Protein AF-A0A954QIZ9-F1 (afdb_monomer_lite)

Sequence (94 aa):
MDGKTQQAPLCRTVEHDQADMVALAQRKLQSHPQFHWHCQTIHIDLEGELLVLTGQLPSFYLKQLAQEALRGITPTVINRIDVVSCDGLSSTRQ

Secondary structure (DSSP, 8-state):
-----------------HHHHHHHHHHHHHTSGGGTTTGGGEEEEEETTEEEEEEEES-HHHHHHHHHHHHTT-S-EEEEEEE--TTS------

Foldseek 3Di:
DDDDDDDDDDPPPPPDDQVVLQVVLLVLLCPDPVCVPPSVQWDWGDDPQAIEIEGEAQDPVVLVVSVVSCCVSHVHYHRHYFHDHPVRDGDDDD

pLDDT: mean 75.22, std 16.12, range [42.06, 91.75]

Structure (mmCIF, N/CA/C/O backbone):
data_AF-A0A954QIZ9-F1
#
_entry.id   AF-A0A954QIZ9-F1
#
loop_
_atom_site.group_PDB
_atom_site.id
_atom_site.type_symbol
_atom_site.label_atom_id
_atom_site.label_alt_id
_atom_site.label_comp_id
_atom_site.label_asym_id
_atom_site.label_entity_id
_atom_site.label_seq_id
_atom_site.pdbx_PDB_ins_code
_atom_site.Cartn_x
_atom_site.Cartn_y
_atom_site.Cartn_z
_atom_site.occupancy
_atom_site.B_iso_or_equiv
_atom_site.auth_seq_id
_atom_site.auth_comp_id
_atom_site.auth_asym_id
_atom_site.auth_atom_id
_atom_site.pdbx_PDB_model_num
ATOM 1 N N . MET A 1 1 ? 5.158 10.620 50.960 1.00 47.69 1 MET A N 1
ATOM 2 C CA . MET A 1 1 ? 5.760 9.719 49.946 1.00 47.69 1 MET A CA 1
ATOM 3 C C . MET A 1 1 ? 4.635 9.386 48.996 1.00 47.69 1 MET A C 1
ATOM 5 O O . MET A 1 1 ? 3.945 8.391 49.163 1.00 47.69 1 MET A O 1
ATOM 9 N N . ASP A 1 2 ? 4.370 10.317 48.092 1.00 45.50 2 ASP A N 1
ATOM 10 C CA . ASP A 1 2 ? 3.106 10.395 47.375 1.00 45.50 2 ASP A CA 1
ATOM 11 C C . ASP A 1 2 ? 3.312 9.807 45.985 1.00 45.50 2 ASP A C 1
ATOM 13 O O . ASP A 1 2 ? 4.006 10.376 45.138 1.00 45.50 2 ASP A O 1
ATOM 17 N N . GLY A 1 3 ? 2.764 8.606 45.796 1.00 46.94 3 GLY A N 1
ATOM 18 C CA . GLY A 1 3 ? 2.777 7.880 44.536 1.00 46.94 3 GLY A CA 1
ATOM 19 C C . GLY A 1 3 ? 1.986 8.642 43.481 1.00 46.94 3 GLY A C 1
ATOM 20 O O . GLY A 1 3 ? 0.760 8.590 43.446 1.00 46.94 3 GLY A O 1
ATOM 21 N N . LYS A 1 4 ? 2.694 9.361 42.609 1.00 47.97 4 LYS A N 1
ATOM 22 C CA . LYS A 1 4 ? 2.125 9.928 41.386 1.00 47.97 4 LYS A CA 1
ATOM 23 C C . LYS A 1 4 ? 1.961 8.808 40.364 1.00 47.97 4 LYS A C 1
ATOM 25 O O . LYS A 1 4 ? 2.911 8.440 39.678 1.00 47.97 4 LYS A O 1
ATOM 30 N N . THR A 1 5 ? 0.746 8.279 40.284 1.00 49.47 5 THR A N 1
ATOM 31 C CA . THR A 1 5 ? 0.273 7.436 39.185 1.00 49.47 5 THR A CA 1
ATOM 32 C C . THR A 1 5 ? 0.514 8.164 37.865 1.00 49.47 5 THR A C 1
ATOM 34 O O . THR A 1 5 ? -0.077 9.209 37.596 1.00 49.47 5 THR A O 1
ATOM 37 N N . GLN A 1 6 ? 1.427 7.626 37.059 1.00 48.38 6 GLN A N 1
ATOM 38 C CA . GLN A 1 6 ? 1.674 8.076 35.698 1.00 48.38 6 GLN A CA 1
ATOM 39 C C . GLN A 1 6 ? 0.472 7.676 34.844 1.00 48.38 6 GLN A C 1
ATOM 41 O O . GLN A 1 6 ? 0.262 6.504 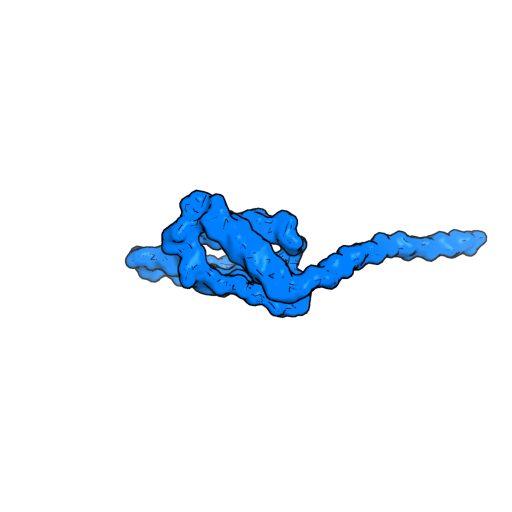34.541 1.00 48.38 6 GLN A O 1
ATOM 46 N N . GLN A 1 7 ? -0.346 8.659 34.491 1.00 47.16 7 GLN A N 1
ATOM 47 C CA . GLN A 1 7 ? -1.408 8.496 33.513 1.00 47.16 7 GLN A CA 1
ATOM 48 C C . GLN A 1 7 ? -0.750 8.519 32.127 1.00 47.16 7 GLN A C 1
ATOM 50 O O . GLN A 1 7 ? -0.349 9.572 31.633 1.00 47.16 7 GLN A O 1
ATOM 55 N N . ALA A 1 8 ? -0.553 7.336 31.545 1.00 49.84 8 ALA A N 1
ATOM 56 C CA . ALA A 1 8 ? -0.121 7.194 30.161 1.00 49.84 8 ALA A CA 1
ATOM 57 C C . ALA A 1 8 ? -1.220 7.741 29.227 1.00 49.84 8 ALA A C 1
ATOM 59 O O . ALA A 1 8 ? -2.408 7.560 29.520 1.00 49.84 8 ALA A O 1
ATOM 60 N N . PRO A 1 9 ? -0.871 8.420 28.121 1.00 45.97 9 PRO A N 1
ATOM 61 C CA . PRO A 1 9 ? -1.865 8.914 27.184 1.00 45.97 9 PRO A CA 1
ATOM 62 C C . PRO A 1 9 ? -2.582 7.721 26.548 1.00 45.97 9 PRO A C 1
ATOM 64 O O . PRO A 1 9 ? -1.966 6.890 25.885 1.00 45.97 9 PRO A O 1
ATOM 67 N N . LEU A 1 10 ? -3.896 7.645 26.766 1.00 48.38 10 LEU A N 1
ATOM 68 C CA . LEU A 1 10 ? -4.808 6.824 25.980 1.00 48.38 10 LEU A CA 1
ATOM 69 C C . LEU A 1 10 ? -4.674 7.279 24.525 1.00 48.38 10 LEU A C 1
ATOM 71 O O . LEU A 1 10 ? -5.235 8.309 24.140 1.00 48.38 10 LEU A O 1
ATOM 75 N N . CYS A 1 11 ? -3.889 6.547 23.733 1.00 42.06 11 CYS A N 1
ATOM 76 C CA . CYS A 1 11 ? -3.962 6.620 22.284 1.00 42.06 11 CYS A CA 1
ATOM 77 C C . CYS A 1 11 ? -5.432 6.403 21.929 1.00 42.06 11 CYS A C 1
ATOM 79 O O . CYS A 1 11 ? -5.967 5.315 22.121 1.00 42.06 11 CYS A O 1
ATOM 81 N N . ARG A 1 12 ? -6.118 7.472 21.515 1.00 43.06 12 ARG A N 1
ATOM 82 C CA . ARG A 1 12 ? -7.463 7.369 20.960 1.00 43.06 12 ARG A CA 1
ATOM 83 C C . ARG A 1 12 ? -7.326 6.528 19.702 1.00 43.06 12 ARG A C 1
ATOM 85 O O . ARG A 1 12 ? -6.909 7.058 18.673 1.00 43.06 12 ARG A O 1
ATOM 92 N N . THR A 1 13 ? -7.641 5.241 19.787 1.00 48.94 13 THR A N 1
ATOM 93 C CA . THR A 1 13 ? -7.934 4.474 18.589 1.00 48.94 13 THR A CA 1
ATOM 94 C C . THR A 1 13 ? -9.193 5.092 18.014 1.00 48.94 13 THR A C 1
ATOM 96 O O . THR A 1 13 ? -10.291 4.961 18.546 1.00 48.94 13 THR A O 1
ATOM 99 N N . VAL A 1 14 ? -9.004 5.883 16.971 1.00 57.53 14 VAL A N 1
ATOM 100 C CA . VAL A 1 14 ? -10.085 6.285 16.093 1.00 57.53 14 VAL A CA 1
ATOM 101 C C . VAL A 1 14 ? -10.554 5.015 15.393 1.00 57.53 14 VAL A C 1
ATOM 103 O O . VAL A 1 14 ? -9.874 4.531 14.491 1.00 57.53 14 VAL A O 1
ATOM 106 N N . GLU A 1 15 ? -11.668 4.457 15.868 1.00 56.00 15 GLU A N 1
ATOM 107 C CA . GLU A 1 15 ? -12.392 3.348 15.243 1.00 56.00 15 GLU A CA 1
ATOM 108 C C . GLU A 1 15 ? -12.894 3.818 13.869 1.00 56.00 15 GLU A C 1
ATOM 110 O O . GLU A 1 15 ? -14.025 4.271 13.715 1.00 56.00 15 GLU A O 1
ATOM 115 N N . HIS A 1 16 ? -12.006 3.827 12.875 1.00 63.78 16 HIS A N 1
ATOM 116 C CA . HIS A 1 16 ? -12.398 4.047 11.493 1.00 63.78 16 HIS A CA 1
ATOM 117 C C . HIS A 1 16 ? -12.970 2.747 10.952 1.00 63.78 16 HIS A C 1
ATOM 119 O O . HIS A 1 16 ? -12.403 1.673 11.167 1.00 63.78 16 HIS A O 1
ATOM 125 N N . ASP A 1 17 ? -14.087 2.860 10.237 1.00 76.94 17 ASP A N 1
ATOM 126 C CA . ASP A 1 17 ? -14.682 1.728 9.551 1.00 76.94 17 ASP A CA 1
ATOM 127 C C . ASP A 1 17 ? -13.657 1.114 8.587 1.00 76.94 17 ASP A C 1
ATOM 129 O O . ASP A 1 17 ? -12.928 1.815 7.874 1.00 76.94 17 ASP A O 1
ATOM 133 N N . GLN A 1 18 ? -13.577 -0.215 8.590 1.00 75.19 18 GLN A N 1
ATOM 134 C CA . GLN A 1 18 ? -12.625 -0.954 7.771 1.00 75.19 18 GLN A CA 1
ATOM 135 C C . GLN A 1 18 ? -12.724 -0.570 6.290 1.00 75.19 18 GLN A C 1
ATOM 137 O O . GLN A 1 18 ? -11.696 -0.413 5.622 1.00 75.19 18 GLN A O 1
ATOM 142 N N . ALA A 1 19 ? -13.946 -0.390 5.779 1.00 78.31 19 ALA A N 1
ATOM 143 C CA . ALA A 1 19 ? -14.159 -0.020 4.390 1.00 78.31 19 ALA A CA 1
ATOM 144 C C . ALA A 1 19 ? -13.622 1.390 4.099 1.00 78.31 19 ALA A C 1
ATOM 146 O O . ALA A 1 19 ? -13.017 1.607 3.046 1.00 78.31 19 ALA A O 1
ATOM 147 N N . ASP A 1 20 ? -13.758 2.320 5.047 1.00 85.50 20 ASP A N 1
ATOM 148 C CA . ASP A 1 20 ? -13.265 3.692 4.911 1.00 85.50 20 ASP A CA 1
ATOM 149 C C . ASP A 1 20 ? -11.734 3.747 4.876 1.00 85.50 20 ASP A C 1
ATOM 151 O O . ASP A 1 20 ? -11.155 4.448 4.040 1.00 85.50 20 ASP A O 1
ATOM 155 N N . MET A 1 21 ? -11.053 2.975 5.732 1.00 84.50 21 MET A N 1
ATOM 156 C CA . MET A 1 21 ? -9.585 2.927 5.750 1.00 84.50 21 MET A CA 1
ATOM 157 C C . MET A 1 21 ? -9.007 2.336 4.466 1.00 84.50 21 MET A C 1
ATOM 159 O O . MET A 1 21 ? -8.057 2.888 3.898 1.00 84.50 21 MET A O 1
ATOM 163 N N . VAL A 1 22 ? -9.585 1.230 3.991 1.00 88.12 22 VAL A N 1
ATOM 164 C CA . VAL A 1 22 ? -9.163 0.588 2.742 1.00 88.12 22 VAL A CA 1
ATOM 165 C C . VAL A 1 22 ? -9.415 1.523 1.560 1.00 88.12 22 VAL A C 1
ATOM 167 O O . VAL A 1 22 ? -8.506 1.750 0.760 1.00 88.12 22 VAL A O 1
ATOM 170 N N . ALA A 1 23 ? -10.596 2.144 1.478 1.00 87.88 23 ALA A N 1
ATOM 171 C CA . ALA A 1 23 ? -10.922 3.089 0.413 1.00 87.88 23 ALA A CA 1
ATOM 172 C C . ALA A 1 23 ? -9.996 4.317 0.421 1.00 87.88 23 ALA A C 1
ATOM 174 O O . ALA A 1 23 ? -9.562 4.782 -0.638 1.00 87.88 23 ALA A O 1
ATOM 175 N N . LEU A 1 24 ? -9.647 4.835 1.604 1.00 88.81 24 LEU A N 1
ATOM 176 C CA . LEU A 1 24 ? -8.709 5.946 1.748 1.00 88.81 24 LEU A CA 1
ATOM 177 C C . LEU A 1 24 ? -7.302 5.562 1.272 1.00 88.81 24 LEU A C 1
ATOM 179 O O . LEU A 1 24 ? -6.682 6.314 0.515 1.00 88.81 24 LEU A O 1
ATOM 183 N N . ALA A 1 25 ? -6.813 4.387 1.672 1.00 88.62 25 ALA A N 1
ATOM 184 C CA . ALA A 1 25 ? -5.517 3.868 1.251 1.00 88.62 25 ALA A CA 1
ATOM 185 C C . ALA A 1 25 ? -5.456 3.651 -0.268 1.00 88.62 25 ALA A C 1
ATOM 187 O O . ALA A 1 25 ? -4.508 4.098 -0.922 1.00 88.62 25 ALA A O 1
ATOM 188 N N . GLN A 1 26 ? -6.501 3.054 -0.846 1.00 89.06 26 GLN A N 1
ATOM 189 C CA . GLN A 1 26 ? -6.622 2.850 -2.289 1.00 89.06 26 GLN A CA 1
ATOM 190 C C . GLN A 1 26 ? -6.604 4.179 -3.044 1.00 89.06 26 GLN A C 1
ATOM 192 O O . GLN A 1 26 ? -5.807 4.344 -3.967 1.00 89.06 26 GLN A O 1
ATOM 197 N N . ARG A 1 27 ? -7.413 5.160 -2.622 1.00 88.88 27 ARG A N 1
ATOM 198 C CA . ARG A 1 27 ? -7.434 6.500 -3.231 1.00 88.88 27 ARG A CA 1
ATOM 199 C C . ARG A 1 27 ? -6.069 7.173 -3.177 1.00 88.88 27 ARG A C 1
ATOM 201 O O . ARG A 1 27 ? -5.651 7.790 -4.153 1.00 88.88 27 ARG A O 1
ATOM 208 N N . LYS A 1 28 ? -5.357 7.042 -2.057 1.00 88.62 28 LYS A N 1
ATOM 209 C CA . LYS A 1 28 ? -4.044 7.667 -1.884 1.00 88.62 28 LYS A CA 1
ATOM 210 C C . LYS A 1 28 ? -2.999 7.056 -2.815 1.00 88.62 28 LYS A C 1
ATOM 212 O O . LYS A 1 28 ? -2.278 7.810 -3.466 1.00 88.62 28 LYS A O 1
ATOM 217 N N . LEU A 1 29 ? -2.972 5.729 -2.956 1.00 86.38 29 LEU A N 1
ATOM 218 C CA . LEU A 1 29 ? -2.107 5.071 -3.941 1.00 86.38 29 LEU A CA 1
ATOM 219 C C . LEU A 1 29 ? -2.501 5.434 -5.379 1.00 86.38 29 LEU A C 1
ATOM 221 O O . LEU A 1 29 ? -1.627 5.779 -6.166 1.00 86.38 29 LEU A O 1
ATOM 225 N N . GLN A 1 30 ? -3.794 5.442 -5.712 1.00 86.25 30 GLN A N 1
ATOM 226 C CA . GLN A 1 30 ? -4.282 5.808 -7.051 1.00 86.25 30 GLN A CA 1
ATOM 227 C C . GLN A 1 30 ? -3.941 7.251 -7.435 1.00 86.25 30 GLN A C 1
ATOM 229 O O . GLN A 1 30 ? -3.627 7.522 -8.589 1.00 86.25 30 GLN A O 1
ATOM 234 N N . SER A 1 31 ? -3.962 8.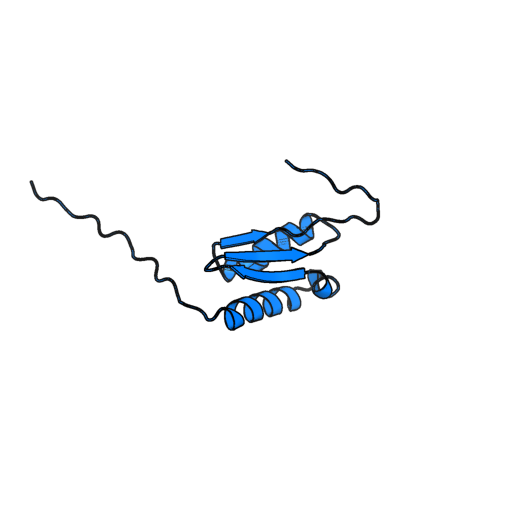175 -6.470 1.00 86.56 31 SER A N 1
ATOM 235 C CA . SER A 1 31 ? -3.582 9.574 -6.695 1.00 86.56 31 SER A CA 1
ATOM 236 C C . SER A 1 31 ? -2.081 9.773 -6.929 1.00 86.56 31 SER A C 1
ATOM 238 O O . SER A 1 31 ? -1.654 10.850 -7.344 1.00 86.56 31 SER A O 1
ATOM 240 N N . HIS A 1 32 ? -1.263 8.758 -6.642 1.00 83.94 32 HIS A N 1
ATOM 241 C CA . HIS A 1 32 ? 0.181 8.876 -6.684 1.00 83.94 32 HIS A CA 1
ATOM 242 C C . HIS A 1 32 ? 0.696 8.574 -8.108 1.00 83.94 32 HIS A C 1
ATOM 244 O O . HIS A 1 32 ? 0.530 7.451 -8.591 1.00 83.94 32 HIS A O 1
ATOM 250 N N . PRO A 1 33 ? 1.389 9.516 -8.786 1.00 82.50 33 PRO A N 1
ATOM 251 C CA . PRO A 1 33 ? 1.728 9.398 -10.213 1.00 82.50 33 PRO A CA 1
ATOM 252 C C . PRO A 1 33 ? 2.487 8.121 -10.590 1.00 82.50 33 PRO A C 1
ATOM 254 O O . PRO A 1 33 ? 2.308 7.569 -11.671 1.00 82.50 33 PRO A O 1
ATOM 257 N N . GLN A 1 34 ? 3.326 7.632 -9.679 1.00 80.50 34 GLN A N 1
ATOM 258 C CA . GLN A 1 34 ? 4.144 6.435 -9.881 1.00 80.50 34 GLN A CA 1
ATOM 259 C C . GLN A 1 34 ? 3.371 5.109 -9.806 1.00 80.50 34 GLN A C 1
ATOM 261 O O . GLN A 1 34 ? 3.903 4.080 -10.213 1.00 80.50 34 GLN A O 1
ATOM 266 N N . PHE A 1 35 ? 2.130 5.116 -9.312 1.00 79.62 35 PHE A N 1
ATOM 267 C CA . PHE A 1 35 ? 1.308 3.911 -9.190 1.00 79.62 35 PHE A CA 1
ATOM 268 C C . PHE A 1 35 ? 0.169 3.838 -10.211 1.00 79.62 35 PHE A C 1
ATOM 270 O O . PHE A 1 35 ? -0.523 2.826 -10.249 1.00 79.62 35 PHE A O 1
ATOM 277 N N . HIS A 1 36 ? 0.011 4.829 -11.096 1.00 73.44 36 HIS A N 1
ATOM 278 C CA . HIS A 1 36 ? -1.060 4.868 -12.107 1.00 73.44 36 HIS A CA 1
ATOM 279 C C . HIS A 1 36 ? -1.219 3.557 -12.905 1.00 73.44 36 HIS A C 1
ATOM 281 O O . HIS A 1 36 ? -2.339 3.147 -13.192 1.00 73.44 36 HIS A O 1
ATOM 287 N N . TRP A 1 37 ? -0.112 2.868 -13.206 1.00 75.38 37 TRP A N 1
ATOM 288 C CA . TRP A 1 37 ? -0.101 1.598 -13.950 1.00 75.38 37 TRP A CA 1
ATOM 289 C C . TRP A 1 37 ? 0.118 0.356 -13.075 1.00 75.38 37 TRP A C 1
ATOM 291 O O . TRP A 1 37 ? 0.079 -0.764 -13.574 1.00 75.38 37 TRP A O 1
ATOM 301 N N . HIS A 1 38 ? 0.345 0.542 -11.774 1.00 73.19 38 HIS A N 1
ATOM 302 C CA . HIS A 1 38 ? 0.684 -0.525 -10.829 1.00 73.19 38 HIS A CA 1
ATOM 303 C C . HIS A 1 38 ? -0.370 -0.724 -9.734 1.00 73.19 38 HIS A C 1
ATOM 305 O O . HIS A 1 38 ? -0.360 -1.743 -9.058 1.00 73.19 38 HIS A O 1
ATOM 311 N N . CYS A 1 39 ? -1.324 0.197 -9.562 1.00 71.12 39 CYS A N 1
ATOM 312 C CA . CYS A 1 39 ? -2.382 0.059 -8.559 1.00 71.12 39 CYS A CA 1
ATOM 313 C C . CYS A 1 39 ? -3.234 -1.201 -8.743 1.00 71.12 39 CYS A C 1
ATOM 315 O O . CYS A 1 39 ? -3.759 -1.710 -7.762 1.00 71.12 39 CYS A O 1
ATOM 317 N N . GLN A 1 40 ? -3.372 -1.707 -9.972 1.00 74.12 40 GLN A N 1
ATOM 318 C CA . GLN A 1 40 ? -4.178 -2.900 -10.255 1.00 74.12 40 GLN A CA 1
ATOM 319 C C . GLN A 1 40 ? -3.589 -4.180 -9.655 1.00 74.12 40 GLN A C 1
ATOM 321 O O . GLN A 1 40 ? -4.323 -5.140 -9.447 1.00 74.12 40 GLN A O 1
ATOM 326 N N . THR A 1 41 ? -2.283 -4.200 -9.379 1.00 82.12 41 THR A N 1
ATOM 327 C CA . THR A 1 41 ? -1.598 -5.359 -8.799 1.00 82.12 41 THR A CA 1
ATOM 328 C C . THR A 1 41 ? -1.433 -5.250 -7.289 1.00 82.12 41 THR A C 1
ATOM 330 O O . THR A 1 41 ? -0.875 -6.170 -6.700 1.00 82.12 41 THR A O 1
ATOM 333 N N . ILE A 1 42 ? -1.882 -4.153 -6.662 1.00 87.38 42 ILE A N 1
ATOM 334 C CA . ILE A 1 42 ? -1.797 -3.933 -5.215 1.00 87.38 42 ILE A CA 1
ATOM 335 C C . ILE A 1 42 ? -3.175 -4.151 -4.595 1.00 87.38 42 ILE A C 1
ATOM 337 O O . ILE A 1 42 ? -4.126 -3.426 -4.883 1.00 87.38 42 ILE A O 1
ATOM 341 N N . HIS A 1 43 ? -3.251 -5.107 -3.679 1.00 89.88 43 HIS A N 1
ATOM 342 C CA . HIS A 1 43 ? -4.411 -5.338 -2.833 1.00 89.88 43 HIS A CA 1
ATOM 343 C C . HIS A 1 43 ? -4.155 -4.745 -1.451 1.00 89.88 43 HIS A C 1
ATOM 345 O O . HIS A 1 43 ? -3.036 -4.791 -0.933 1.00 89.88 43 HIS A O 1
ATOM 351 N N . ILE A 1 44 ? -5.200 -4.162 -0.873 1.00 90.56 44 ILE A N 1
ATOM 352 C CA . ILE A 1 44 ? -5.146 -3.514 0.431 1.00 90.56 44 ILE A CA 1
ATOM 353 C C . ILE A 1 44 ? -6.257 -4.103 1.284 1.00 90.56 44 ILE A C 1
ATOM 355 O O . ILE A 1 44 ? -7.424 -3.985 0.919 1.00 90.56 44 ILE A O 1
ATOM 359 N N . ASP A 1 45 ? -5.872 -4.668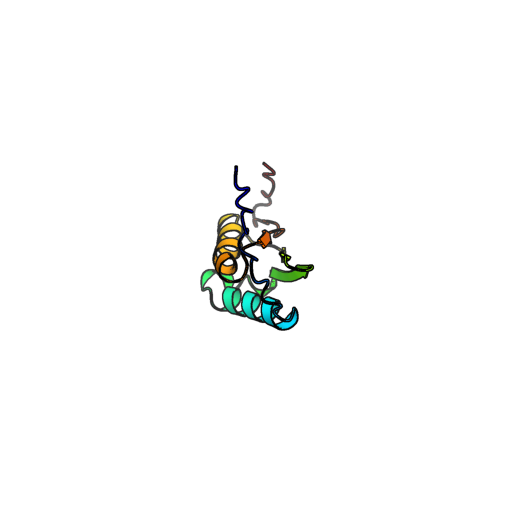 2.419 1.00 89.38 45 ASP A N 1
ATOM 360 C CA . ASP A 1 45 ? -6.774 -5.197 3.433 1.00 89.38 45 ASP A CA 1
ATOM 361 C C . ASP A 1 45 ? -6.510 -4.521 4.779 1.00 89.38 45 ASP A C 1
ATOM 363 O O . ASP A 1 45 ? -5.440 -3.952 5.015 1.00 89.38 45 ASP A O 1
ATOM 367 N N . LEU A 1 46 ? -7.497 -4.583 5.669 1.00 87.69 46 LEU A N 1
ATOM 368 C CA . LEU A 1 46 ? -7.354 -4.165 7.057 1.00 87.69 46 LEU A CA 1
ATOM 369 C C . LEU A 1 46 ? -7.572 -5.383 7.958 1.00 87.69 46 LEU A C 1
ATOM 371 O O . LEU A 1 46 ? -8.655 -5.963 7.978 1.00 87.69 46 LEU A O 1
ATOM 375 N N . GLU A 1 47 ? -6.540 -5.758 8.705 1.00 87.44 47 GLU A N 1
ATOM 376 C CA . GLU A 1 47 ? -6.597 -6.816 9.714 1.00 87.44 47 GLU A CA 1
ATOM 377 C C . GLU A 1 47 ? -6.551 -6.166 11.104 1.00 87.44 47 GLU A C 1
ATOM 379 O O . GLU A 1 47 ? -5.482 -5.833 11.624 1.00 87.44 47 GLU A O 1
ATOM 384 N N . GLY A 1 48 ? -7.722 -5.926 11.700 1.00 83.62 48 GLY A N 1
ATOM 385 C CA . GLY A 1 48 ? -7.833 -5.168 12.950 1.00 83.62 48 GLY A CA 1
ATOM 386 C C . GLY A 1 48 ? -7.418 -3.708 12.749 1.00 83.62 48 GLY A C 1
ATOM 387 O O . GLY A 1 48 ? -8.108 -2.960 12.069 1.00 83.62 48 GLY A O 1
ATOM 388 N N . GLU A 1 49 ? -6.277 -3.311 13.315 1.00 81.06 49 GLU A N 1
ATOM 389 C CA . 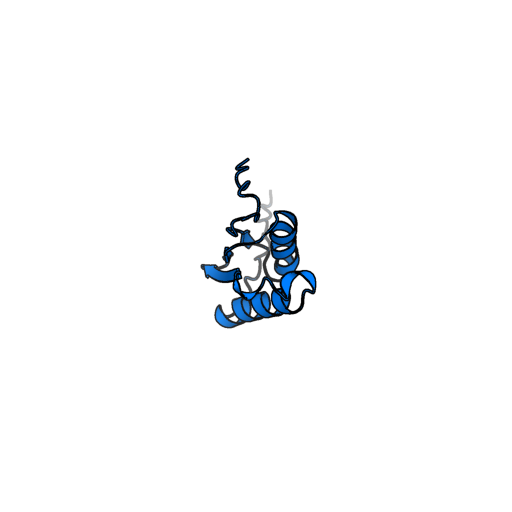GLU A 1 49 ? -5.700 -1.960 13.162 1.00 81.06 49 GLU A CA 1
ATOM 390 C C . GLU A 1 49 ? -4.533 -1.908 12.150 1.00 81.06 49 GLU A C 1
ATOM 392 O O . GLU A 1 49 ? -3.844 -0.889 12.023 1.00 81.06 49 GLU A O 1
ATOM 397 N N . LEU A 1 50 ? -4.268 -3.016 11.449 1.00 87.12 50 LEU A N 1
ATOM 398 C CA . LEU A 1 50 ? -3.128 -3.167 10.545 1.00 87.12 50 LEU A CA 1
ATOM 399 C C . LEU A 1 50 ? -3.570 -3.054 9.086 1.00 87.12 50 LEU A C 1
ATOM 401 O O . LEU A 1 50 ? -4.348 -3.879 8.611 1.00 87.12 50 LEU A O 1
ATOM 405 N N . LEU A 1 51 ? -3.019 -2.088 8.347 1.00 89.06 51 LEU A N 1
ATOM 406 C CA . LEU A 1 51 ? -3.177 -2.033 6.890 1.00 89.06 51 LEU A CA 1
ATOM 407 C C . LEU A 1 51 ? -2.191 -3.002 6.243 1.00 89.06 51 LEU A C 1
ATOM 409 O O . LEU A 1 51 ? -0.977 -2.796 6.310 1.00 89.06 51 LEU A O 1
ATOM 413 N N . VAL A 1 52 ? -2.703 -4.048 5.608 1.00 91.44 52 VAL A N 1
ATOM 414 C CA . VAL A 1 52 ? -1.907 -5.069 4.931 1.00 91.44 52 VAL A CA 1
ATOM 415 C C . VAL A 1 52 ? -1.918 -4.793 3.434 1.00 91.44 52 VAL A C 1
ATOM 417 O O . VAL A 1 52 ? -2.968 -4.792 2.798 1.00 91.44 52 VAL A O 1
ATOM 420 N N . LEU A 1 53 ? -0.737 -4.568 2.861 1.00 91.50 53 LEU A N 1
ATOM 421 C CA . LEU A 1 53 ? -0.564 -4.450 1.418 1.00 91.50 53 LEU A CA 1
ATOM 422 C C . LEU A 1 53 ? -0.007 -5.755 0.883 1.00 91.50 53 LEU A C 1
ATOM 424 O O . LEU A 1 53 ? 1.054 -6.203 1.321 1.00 91.50 53 LEU A O 1
ATOM 428 N N . THR A 1 54 ? -0.673 -6.322 -0.109 1.00 91.75 54 THR A N 1
ATOM 429 C CA . THR A 1 54 ? -0.197 -7.487 -0.854 1.00 91.75 54 THR A CA 1
ATOM 430 C C . THR A 1 54 ? -0.213 -7.171 -2.344 1.00 91.75 54 THR A C 1
ATOM 432 O O . THR A 1 54 ? -0.789 -6.167 -2.764 1.00 91.75 54 THR A O 1
ATOM 435 N N . GLY A 1 55 ? 0.470 -7.975 -3.154 1.00 89.62 55 GLY A N 1
ATOM 436 C CA . GLY A 1 55 ? 0.537 -7.732 -4.589 1.00 89.62 55 GLY A CA 1
ATOM 437 C C . GLY A 1 55 ? 1.933 -7.853 -5.161 1.00 89.62 55 GLY A C 1
ATOM 438 O O . GLY A 1 55 ? 2.826 -8.396 -4.518 1.00 89.62 55 GLY A O 1
ATOM 439 N N . GLN A 1 56 ? 2.117 -7.312 -6.363 1.00 87.44 56 GLN A N 1
ATOM 440 C CA . GLN A 1 56 ? 3.394 -7.344 -7.075 1.00 87.44 56 GLN A CA 1
ATOM 441 C C . GLN A 1 56 ? 3.781 -5.958 -7.590 1.00 87.44 56 GLN A C 1
ATOM 443 O O . GLN A 1 56 ? 2.950 -5.246 -8.156 1.00 87.44 56 GLN A O 1
ATOM 448 N N . LEU A 1 57 ? 5.050 -5.586 -7.423 1.00 86.56 57 LEU A N 1
ATOM 449 C CA . LEU A 1 57 ? 5.629 -4.347 -7.944 1.00 86.56 57 LEU A CA 1
ATOM 450 C C . LEU A 1 57 ? 6.959 -4.610 -8.658 1.00 86.56 57 LEU A C 1
ATOM 452 O O . LEU A 1 57 ? 7.714 -5.474 -8.230 1.00 86.56 57 LEU A O 1
ATOM 456 N N . PRO A 1 58 ? 7.319 -3.834 -9.692 1.00 84.31 58 PRO A N 1
ATOM 457 C CA . PRO A 1 58 ? 8.555 -4.070 -10.439 1.00 84.31 58 PRO A CA 1
ATOM 458 C C . PRO A 1 58 ? 9.824 -3.593 -9.717 1.00 84.31 58 PRO A C 1
ATOM 460 O O . PRO A 1 58 ? 10.920 -3.774 -10.233 1.00 84.31 58 PRO A O 1
ATOM 463 N N . SER A 1 59 ? 9.718 -2.939 -8.552 1.00 83.69 59 SER A N 1
ATOM 464 C CA . SER A 1 59 ? 10.897 -2.485 -7.806 1.00 83.69 59 SER A CA 1
ATOM 465 C C . SER A 1 59 ? 10.655 -2.324 -6.305 1.00 83.69 59 SER A C 1
ATOM 467 O O . SER A 1 59 ? 9.557 -1.985 -5.852 1.00 83.69 59 SER A O 1
ATOM 469 N N . PHE A 1 60 ? 11.733 -2.472 -5.527 1.00 84.06 60 PHE A N 1
ATOM 470 C CA . PHE A 1 60 ? 11.756 -2.136 -4.099 1.00 84.06 60 PHE A CA 1
ATOM 471 C C . PHE A 1 60 ? 11.468 -0.656 -3.836 1.00 84.06 60 PHE A C 1
ATOM 473 O O . PHE A 1 60 ? 10.894 -0.323 -2.803 1.00 84.06 60 PHE A O 1
ATOM 480 N N . TYR A 1 61 ? 11.818 0.223 -4.776 1.00 86.06 61 TYR A N 1
ATOM 481 C CA . TYR A 1 61 ? 11.519 1.648 -4.683 1.00 86.06 61 TYR A CA 1
ATOM 482 C C . TYR A 1 61 ? 10.009 1.899 -4.606 1.00 86.06 61 TYR A C 1
ATOM 484 O O . TYR A 1 61 ? 9.537 2.564 -3.685 1.00 86.06 61 TYR A O 1
ATOM 492 N N . LEU A 1 62 ? 9.233 1.287 -5.507 1.00 85.12 62 LEU A N 1
ATOM 493 C CA . LEU A 1 62 ? 7.774 1.391 -5.469 1.00 85.12 62 LEU A CA 1
ATOM 494 C C . LEU A 1 62 ? 7.204 0.741 -4.203 1.00 85.12 62 LEU A C 1
ATOM 496 O O . LEU A 1 62 ? 6.279 1.275 -3.600 1.00 85.12 62 LEU A O 1
ATOM 500 N N . LYS A 1 63 ? 7.780 -0.376 -3.744 1.00 88.12 63 LYS A N 1
ATOM 501 C CA . LYS A 1 63 ? 7.381 -0.999 -2.473 1.00 88.12 63 LYS A CA 1
ATOM 502 C C . LYS A 1 63 ? 7.557 -0.030 -1.294 1.00 88.12 63 LYS A C 1
ATOM 504 O O . LYS A 1 63 ? 6.623 0.147 -0.516 1.00 88.12 63 LYS A O 1
ATOM 509 N N . GLN A 1 64 ? 8.712 0.627 -1.177 1.00 87.38 64 GLN A N 1
ATOM 510 C CA . GLN A 1 64 ? 8.970 1.618 -0.123 1.00 87.38 64 GLN A CA 1
ATOM 511 C C . GLN A 1 64 ? 8.032 2.820 -0.228 1.00 87.38 64 GLN A C 1
ATOM 513 O O . GLN A 1 64 ? 7.479 3.268 0.775 1.00 87.38 64 GLN A O 1
ATOM 518 N N . LEU A 1 65 ? 7.801 3.305 -1.445 1.00 88.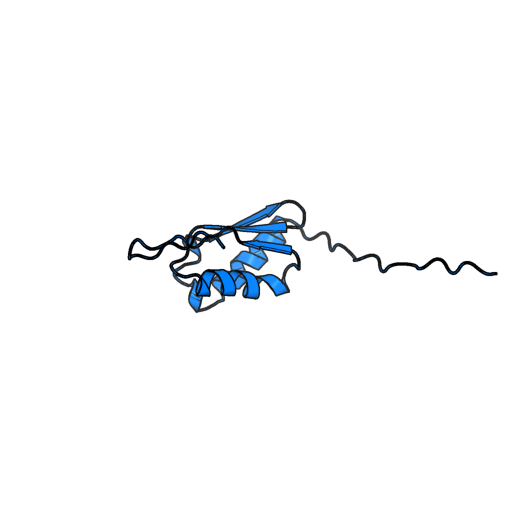69 65 LEU A N 1
ATOM 519 C CA . LEU A 1 65 ? 6.937 4.450 -1.673 1.00 88.69 65 LEU A CA 1
ATOM 520 C C . LEU A 1 65 ? 5.473 4.169 -1.319 1.00 88.69 65 LEU A C 1
ATOM 522 O O . LEU A 1 65 ? 4.806 5.043 -0.774 1.00 88.69 65 LEU A O 1
ATOM 526 N N . ALA A 1 66 ? 4.984 2.949 -1.562 1.00 87.06 66 ALA A N 1
ATOM 527 C CA . ALA A 1 66 ? 3.635 2.546 -1.170 1.00 87.06 66 ALA A CA 1
ATOM 528 C C . ALA A 1 66 ? 3.473 2.595 0.355 1.00 87.06 66 ALA A C 1
ATOM 530 O O . ALA A 1 66 ? 2.470 3.090 0.867 1.00 87.06 66 ALA A O 1
ATOM 531 N N . GLN A 1 67 ? 4.488 2.133 1.088 1.00 87.44 67 GLN A N 1
ATOM 532 C CA . GLN A 1 67 ? 4.495 2.187 2.546 1.00 87.44 67 GLN A CA 1
ATOM 533 C C . GLN A 1 67 ? 4.541 3.631 3.064 1.00 87.44 67 GLN A C 1
ATOM 535 O O . GLN A 1 67 ? 3.767 3.981 3.953 1.00 87.44 67 GLN A O 1
ATOM 540 N N . GLU A 1 68 ? 5.388 4.486 2.488 1.00 87.88 68 GLU A N 1
ATOM 541 C CA . GLU A 1 68 ? 5.496 5.889 2.906 1.00 87.88 68 GLU A CA 1
ATOM 542 C C . GLU A 1 68 ? 4.218 6.683 2.590 1.00 87.88 68 GLU A C 1
ATOM 544 O O . GLU A 1 68 ? 3.728 7.437 3.431 1.00 87.88 68 GLU A O 1
ATOM 549 N N . ALA A 1 69 ? 3.599 6.452 1.426 1.00 86.50 69 ALA A N 1
ATOM 550 C CA . ALA A 1 69 ? 2.337 7.091 1.055 1.00 86.50 69 ALA A CA 1
ATOM 551 C C . ALA A 1 69 ? 1.219 6.801 2.076 1.00 86.50 69 ALA A C 1
ATOM 553 O O . ALA A 1 69 ? 0.408 7.681 2.394 1.00 86.50 69 ALA A O 1
ATOM 554 N N . LEU A 1 70 ? 1.194 5.586 2.630 1.00 85.56 70 LEU A N 1
ATOM 555 C CA . LEU A 1 70 ? 0.169 5.131 3.572 1.00 85.56 70 LEU A CA 1
ATOM 556 C C . LEU A 1 70 ? 0.509 5.376 5.043 1.00 85.56 70 LEU A C 1
ATOM 558 O O . LEU A 1 70 ? -0.391 5.341 5.880 1.00 85.56 70 LEU A O 1
ATOM 562 N N . ARG A 1 71 ? 1.758 5.723 5.363 1.00 83.25 71 ARG A N 1
ATOM 563 C CA . ARG A 1 71 ? 2.201 6.052 6.727 1.00 83.25 71 ARG A CA 1
ATOM 564 C C . ARG A 1 71 ? 1.406 7.194 7.370 1.00 83.25 71 ARG A C 1
ATOM 566 O O . ARG A 1 71 ? 1.270 7.257 8.584 1.00 83.25 71 ARG A O 1
ATOM 573 N N . GLY A 1 72 ? 0.859 8.093 6.551 1.00 78.12 72 GLY A N 1
ATOM 574 C CA . GLY A 1 72 ? -0.019 9.174 7.011 1.00 78.12 72 GLY A CA 1
ATOM 575 C C . GLY A 1 72 ? -1.477 8.770 7.270 1.00 78.12 72 GLY A C 1
ATOM 576 O O . GLY A 1 72 ? -2.253 9.631 7.663 1.00 78.12 72 GLY A O 1
ATOM 577 N N . ILE A 1 73 ? -1.872 7.521 6.992 1.00 78.88 73 ILE A N 1
ATOM 578 C CA . ILE A 1 73 ? -3.228 6.994 7.244 1.00 78.88 73 ILE A CA 1
ATOM 579 C C . ILE A 1 73 ? -3.244 6.174 8.533 1.00 78.88 73 ILE A C 1
ATOM 581 O O . ILE A 1 73 ? -4.137 6.340 9.355 1.00 78.88 73 ILE A O 1
ATOM 585 N N . THR A 1 74 ? -2.246 5.311 8.722 1.00 76.56 74 THR A N 1
ATOM 586 C CA . THR A 1 74 ? -2.078 4.530 9.948 1.00 76.56 74 THR A CA 1
ATOM 587 C C . THR A 1 74 ? -0.594 4.375 10.272 1.00 76.56 74 THR A C 1
ATOM 589 O O . THR A 1 74 ? 0.223 4.251 9.352 1.00 76.56 74 THR A O 1
ATOM 592 N N . PRO A 1 75 ? -0.215 4.356 11.562 1.00 71.12 75 PRO A N 1
ATOM 593 C CA . PRO A 1 75 ? 1.149 4.031 11.967 1.00 71.12 75 PRO A CA 1
ATOM 594 C C . PRO A 1 75 ? 1.545 2.580 11.643 1.00 71.12 75 PRO A C 1
ATOM 596 O O . PRO A 1 75 ? 2.737 2.282 11.564 1.00 71.12 75 PRO A O 1
ATOM 599 N N . THR A 1 76 ? 0.577 1.685 11.438 1.00 83.75 76 THR A N 1
ATOM 600 C CA . THR A 1 76 ? 0.793 0.237 11.343 1.00 83.75 76 THR A CA 1
ATOM 601 C C . THR A 1 76 ? 0.461 -0.282 9.944 1.00 83.75 76 THR A C 1
ATOM 603 O O . THR A 1 76 ? -0.637 -0.759 9.661 1.00 83.75 76 THR A O 1
ATOM 606 N N . VAL A 1 77 ? 1.439 -0.170 9.043 1.00 87.25 77 VAL A N 1
ATOM 607 C CA . VAL A 1 77 ? 1.350 -0.661 7.661 1.00 87.25 77 VAL A CA 1
ATOM 608 C C . VAL A 1 77 ? 2.255 -1.880 7.491 1.00 87.25 77 VAL A C 1
ATOM 610 O O . VAL A 1 77 ? 3.472 -1.785 7.652 1.00 87.25 77 VAL A O 1
ATOM 613 N N . ILE A 1 78 ? 1.674 -3.021 7.129 1.00 88.94 78 ILE A N 1
ATOM 614 C CA . ILE A 1 78 ? 2.385 -4.266 6.834 1.00 88.94 78 ILE A CA 1
ATOM 615 C C . ILE A 1 78 ? 2.489 -4.427 5.318 1.00 88.94 78 ILE A C 1
ATOM 617 O O . ILE A 1 78 ? 1.518 -4.748 4.638 1.00 88.94 78 ILE A O 1
ATOM 621 N N . ASN A 1 79 ? 3.687 -4.227 4.771 1.00 88.31 79 ASN A N 1
ATOM 622 C CA . ASN A 1 79 ? 3.919 -4.325 3.334 1.00 88.31 79 ASN A CA 1
ATOM 623 C C . ASN A 1 79 ? 4.446 -5.713 2.928 1.00 88.31 79 ASN A C 1
ATOM 625 O O . ASN A 1 79 ? 5.649 -5.980 2.979 1.00 88.31 79 ASN A O 1
ATOM 629 N N . ARG A 1 80 ? 3.551 -6.576 2.442 1.00 88.81 80 ARG A N 1
ATOM 630 C CA . ARG A 1 80 ? 3.842 -7.906 1.876 1.00 88.81 80 ARG A CA 1
ATOM 631 C C . ARG A 1 80 ? 3.837 -7.921 0.343 1.00 88.81 80 ARG A C 1
ATOM 633 O O . ARG A 1 80 ? 3.674 -8.975 -0.250 1.00 88.81 80 ARG A O 1
ATOM 640 N N . ILE A 1 81 ? 4.009 -6.770 -0.308 1.00 88.81 81 ILE A N 1
ATOM 641 C CA . ILE A 1 81 ? 4.131 -6.717 -1.770 1.00 88.81 81 ILE A CA 1
ATOM 642 C C . ILE A 1 81 ? 5.408 -7.435 -2.213 1.00 88.81 81 ILE A C 1
ATOM 644 O O . ILE A 1 81 ? 6.503 -7.091 -1.760 1.00 88.81 81 ILE A O 1
ATOM 648 N N . ASP A 1 82 ? 5.280 -8.392 -3.117 1.00 86.12 82 ASP A N 1
ATOM 649 C CA . ASP A 1 82 ? 6.418 -9.021 -3.761 1.00 86.12 82 ASP A CA 1
ATOM 650 C C . ASP A 1 82 ? 7.007 -8.075 -4.804 1.00 86.12 82 ASP A C 1
ATOM 652 O O . ASP A 1 82 ? 6.297 -7.395 -5.549 1.00 86.12 82 ASP A O 1
ATOM 656 N N . VAL A 1 83 ? 8.332 -8.008 -4.858 1.00 84.88 83 VAL A N 1
ATOM 657 C CA . VAL A 1 83 ? 8.999 -7.344 -5.973 1.00 84.88 83 VAL A CA 1
ATOM 658 C C . VAL A 1 83 ? 9.149 -8.389 -7.068 1.00 84.88 83 VAL A C 1
ATOM 660 O O . VAL A 1 83 ? 9.609 -9.488 -6.782 1.00 84.88 83 VAL A O 1
ATOM 663 N N . VAL A 1 84 ? 8.741 -8.100 -8.296 1.00 79.31 84 VAL A N 1
ATOM 664 C CA . VAL A 1 84 ? 8.902 -9.004 -9.441 1.00 79.31 84 VAL A CA 1
ATOM 665 C C . VAL A 1 84 ? 9.471 -8.188 -10.589 1.00 79.31 84 VAL A C 1
ATOM 667 O O . VAL A 1 84 ? 8.752 -7.463 -11.271 1.00 79.31 84 VAL A O 1
ATOM 670 N N . SER A 1 85 ? 10.786 -8.265 -10.767 1.00 65.38 85 SER A N 1
ATOM 671 C CA . SER A 1 85 ? 11.486 -7.622 -11.878 1.00 65.38 85 SER A CA 1
ATOM 672 C C . SER A 1 85 ? 11.319 -8.470 -13.146 1.00 65.38 85 SER A C 1
ATOM 674 O O . SER A 1 85 ? 11.400 -9.700 -13.082 1.00 65.38 85 SER A O 1
ATOM 676 N N . CYS A 1 86 ? 11.124 -7.834 -14.306 1.00 58.31 86 CYS A N 1
ATOM 677 C CA . CYS A 1 86 ? 11.002 -8.511 -15.610 1.00 58.31 86 CYS A CA 1
ATOM 678 C C . CYS A 1 86 ? 12.235 -9.372 -15.961 1.00 58.31 86 CYS A C 1
ATOM 680 O O . CYS A 1 86 ? 12.160 -10.272 -16.792 1.00 58.31 86 CYS A O 1
ATOM 682 N N . ASP A 1 87 ? 13.358 -9.099 -15.303 1.00 58.72 87 ASP A N 1
ATOM 683 C CA . ASP A 1 87 ? 14.665 -9.740 -15.455 1.00 58.72 87 ASP A CA 1
ATOM 684 C C . ASP A 1 87 ? 14.820 -11.031 -14.621 1.00 58.72 87 ASP A C 1
ATOM 686 O O . ASP A 1 87 ? 15.888 -11.640 -14.611 1.00 58.72 87 ASP A O 1
ATOM 690 N N . GLY A 1 88 ? 13.772 -11.479 -13.917 1.00 49.22 88 GLY A N 1
ATOM 691 C CA . GLY A 1 88 ? 13.780 -12.736 -13.152 1.00 49.22 88 GLY A CA 1
ATOM 692 C C . GLY A 1 88 ? 14.635 -12.704 -11.877 1.00 49.22 88 GLY A C 1
ATOM 693 O O . GLY A 1 88 ? 14.698 -13.691 -11.145 1.00 49.22 88 GLY A O 1
ATOM 694 N N . LEU A 1 89 ? 15.264 -11.569 -11.573 1.00 51.19 89 LEU A N 1
ATOM 695 C CA . LEU A 1 89 ? 15.994 -11.338 -10.335 1.00 51.19 89 LEU A CA 1
ATOM 696 C C . LEU A 1 89 ? 15.057 -10.696 -9.321 1.00 51.19 89 LEU A C 1
ATOM 698 O O . LEU A 1 89 ? 14.983 -9.475 -9.200 1.00 51.19 89 LEU A O 1
ATOM 702 N N . SER A 1 90 ? 14.343 -11.522 -8.566 1.00 46.00 90 SER A N 1
ATOM 703 C CA . SER A 1 90 ? 13.753 -11.033 -7.330 1.00 46.00 90 SER A CA 1
ATOM 704 C C . SER A 1 90 ? 13.909 -12.033 -6.204 1.00 46.00 90 SER A C 1
ATOM 706 O O . SER A 1 90 ? 13.105 -12.935 -5.996 1.00 46.00 90 SER A O 1
ATOM 708 N N . SER A 1 91 ? 15.013 -11.875 -5.484 1.00 55.53 91 SER A N 1
ATOM 709 C CA . SER A 1 91 ? 15.150 -12.349 -4.117 1.00 55.53 91 SER A CA 1
ATOM 710 C C . SER A 1 91 ? 16.336 -11.647 -3.481 1.00 55.53 91 SER A C 1
ATOM 712 O O . SER A 1 91 ? 17.477 -12.061 -3.660 1.00 55.53 91 SER A O 1
ATOM 714 N N . THR A 1 92 ? 16.060 -10.653 -2.650 1.00 49.66 92 THR A N 1
ATOM 715 C CA . THR A 1 92 ? 16.892 -10.428 -1.470 1.00 49.66 92 THR A CA 1
ATOM 716 C C . THR A 1 92 ? 15.970 -10.281 -0.270 1.00 49.66 92 THR A C 1
ATOM 718 O O . THR A 1 92 ? 15.515 -9.198 0.084 1.00 49.66 92 THR A O 1
ATOM 721 N N . ARG A 1 93 ? 15.667 -11.428 0.352 1.00 51.94 93 ARG A N 1
ATOM 722 C CA . ARG A 1 93 ? 15.374 -11.462 1.785 1.00 51.94 93 ARG A CA 1
ATOM 723 C C . ARG A 1 93 ? 16.650 -11.003 2.495 1.00 51.94 93 ARG A C 1
ATOM 725 O O . ARG A 1 93 ? 17.676 -11.668 2.358 1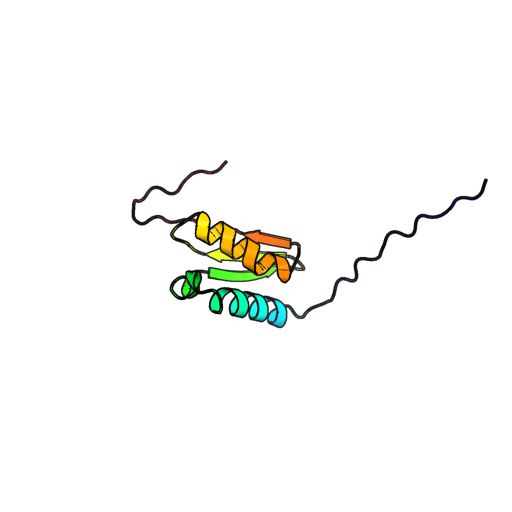.00 51.94 93 ARG A O 1
ATOM 732 N N . GLN A 1 94 ? 16.585 -9.887 3.207 1.00 42.75 94 GLN A N 1
ATOM 733 C CA . GLN A 1 94 ? 17.472 -9.599 4.331 1.00 42.75 94 GLN A CA 1
ATOM 734 C C . GLN A 1 94 ? 16.609 -9.327 5.552 1.00 42.75 94 GLN A C 1
ATOM 736 O O . GLN A 1 94 ? 15.549 -8.684 5.374 1.00 42.75 94 GLN A O 1
#

Radius of gyration: 17.47 Å; chains: 1; bounding box: 32×23×66 Å